Protein AF-A0A4U0RW15-F1 (afdb_monomer_lite)

Organism: NCBI:txid2571141

Radius of gyration: 14.77 Å; chains: 1; bounding box: 28×40×35 Å

Structure (mmCIF, N/CA/C/O backbone):
data_AF-A0A4U0RW15-F1
#
_entry.id   AF-A0A4U0RW15-F1
#
loop_
_atom_site.group_PDB
_atom_site.id
_atom_site.type_symbol
_atom_site.label_atom_id
_atom_site.label_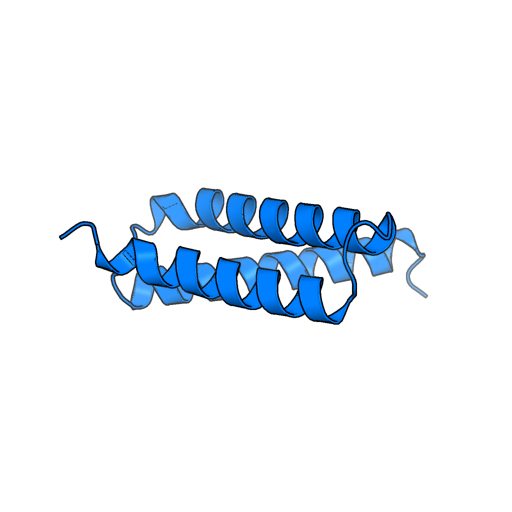alt_id
_atom_site.label_comp_id
_atom_site.label_asym_id
_atom_site.label_entity_id
_atom_site.label_seq_id
_atom_site.pdbx_PDB_ins_code
_atom_site.Cartn_x
_atom_site.Cartn_y
_atom_site.Cartn_z
_atom_site.occupancy
_atom_site.B_iso_or_equiv
_atom_site.auth_seq_id
_atom_site.auth_comp_id
_atom_site.auth_asym_id
_atom_site.auth_atom_id
_atom_site.pdbx_PDB_model_num
ATOM 1 N N . MET A 1 1 ? 10.543 -28.567 -6.531 1.00 51.44 1 MET A N 1
ATOM 2 C CA . MET A 1 1 ? 10.890 -27.549 -7.543 1.00 51.44 1 MET A CA 1
ATOM 3 C C . MET A 1 1 ? 9.563 -27.005 -7.998 1.00 51.44 1 MET A C 1
ATOM 5 O O . MET A 1 1 ? 8.945 -27.584 -8.883 1.00 51.44 1 MET A O 1
ATOM 9 N N . ASP A 1 2 ? 9.085 -25.995 -7.290 1.00 57.41 2 ASP A N 1
ATOM 10 C CA . ASP A 1 2 ? 7.785 -25.397 -7.562 1.00 57.41 2 ASP A CA 1
ATOM 11 C C . ASP A 1 2 ? 7.859 -24.749 -8.942 1.00 57.41 2 ASP A C 1
ATOM 13 O O . ASP A 1 2 ? 8.809 -24.022 -9.254 1.00 57.41 2 ASP A O 1
ATOM 17 N N . GLY A 1 3 ? 6.91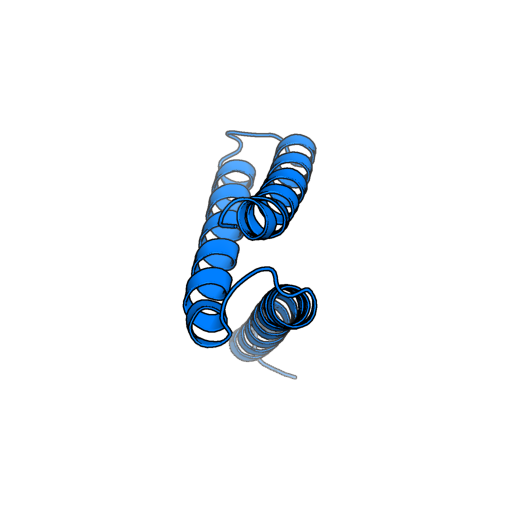2 -25.083 -9.818 1.00 69.38 3 GLY A N 1
ATOM 18 C CA . GLY A 1 3 ? 6.880 -24.508 -11.158 1.00 69.38 3 GLY A CA 1
ATOM 19 C C . GLY A 1 3 ? 6.736 -22.980 -11.083 1.00 69.38 3 GLY A C 1
ATOM 20 O O . GLY A 1 3 ? 6.239 -22.465 -10.078 1.00 69.38 3 GLY A O 1
ATOM 21 N N . PRO A 1 4 ? 7.084 -22.230 -12.146 1.00 69.25 4 PRO A N 1
ATOM 22 C CA . PRO A 1 4 ? 6.945 -20.770 -12.172 1.00 69.25 4 PRO A CA 1
ATOM 23 C C . PRO A 1 4 ? 5.567 -20.273 -11.699 1.00 69.25 4 PRO A C 1
ATOM 25 O O . PRO A 1 4 ? 5.471 -19.238 -11.052 1.00 69.25 4 PRO A O 1
ATOM 28 N N . SER A 1 5 ? 4.504 -21.045 -11.950 1.00 82.88 5 SER A N 1
ATOM 29 C CA . SER A 1 5 ? 3.141 -20.737 -11.503 1.00 82.88 5 SER A CA 1
ATOM 30 C C . SER A 1 5 ? 2.921 -20.879 -9.992 1.00 82.88 5 SER A C 1
ATOM 32 O O . SER A 1 5 ? 2.130 -20.134 -9.422 1.00 82.88 5 SER A O 1
ATOM 34 N N . GLU A 1 6 ? 3.579 -21.832 -9.336 1.00 86.31 6 GLU A N 1
ATOM 35 C CA . GLU A 1 6 ? 3.427 -22.072 -7.899 1.00 86.31 6 GLU A CA 1
ATOM 36 C C . GLU A 1 6 ? 4.268 -21.091 -7.082 1.00 86.31 6 GLU A C 1
ATOM 38 O O . GLU A 1 6 ? 3.778 -20.533 -6.102 1.00 86.31 6 GLU A O 1
ATOM 43 N N . ALA A 1 7 ? 5.475 -20.775 -7.559 1.00 83.50 7 ALA A N 1
ATOM 44 C CA . ALA A 1 7 ? 6.297 -19.713 -6.988 1.00 83.50 7 ALA A CA 1
ATOM 45 C C . ALA A 1 7 ? 5.596 -18.342 -7.062 1.00 83.50 7 ALA A C 1
ATOM 47 O O . ALA A 1 7 ? 5.588 -17.599 -6.080 1.00 83.50 7 ALA A O 1
ATOM 48 N N . VAL A 1 8 ? 4.960 -18.021 -8.199 1.00 84.25 8 VAL A N 1
ATOM 49 C CA . VAL A 1 8 ? 4.173 -16.785 -8.361 1.00 84.25 8 VAL A CA 1
ATOM 50 C C . VAL A 1 8 ? 2.947 -16.779 -7.449 1.00 84.25 8 VAL A C 1
ATOM 52 O O . VAL A 1 8 ? 2.692 -15.766 -6.803 1.00 84.25 8 VAL A O 1
ATOM 55 N N . ARG A 1 9 ? 2.220 -17.899 -7.337 1.00 80.81 9 ARG A N 1
ATOM 56 C CA . ARG A 1 9 ? 1.084 -18.026 -6.410 1.00 80.81 9 ARG A CA 1
ATOM 57 C C . ARG A 1 9 ? 1.508 -17.787 -4.960 1.00 80.81 9 ARG A C 1
ATOM 59 O O . ARG A 1 9 ? 0.922 -16.940 -4.303 1.00 80.81 9 ARG A O 1
ATOM 66 N N . SER A 1 10 ? 2.565 -18.453 -4.497 1.00 84.62 10 SER A N 1
ATOM 67 C CA . SER A 1 10 ? 3.089 -18.275 -3.136 1.00 84.62 10 SER A CA 1
ATOM 68 C C . SER A 1 10 ? 3.578 -16.845 -2.875 1.00 84.62 10 SER A C 1
ATOM 70 O O . SER A 1 10 ? 3.445 -16.322 -1.769 1.00 84.62 10 SER A O 1
ATOM 72 N N . ALA A 1 11 ? 4.173 -16.187 -3.874 1.00 84.19 11 ALA A N 1
ATOM 73 C CA . ALA A 1 11 ? 4.558 -14.783 -3.756 1.00 84.19 11 ALA A CA 1
ATOM 74 C C . ALA A 1 11 ? 3.332 -13.861 -3.660 1.00 84.19 11 ALA A C 1
ATOM 76 O O . ALA A 1 11 ? 3.336 -12.928 -2.860 1.00 84.19 11 ALA A O 1
ATOM 77 N N . ALA A 1 12 ? 2.284 -14.136 -4.440 1.00 83.00 12 ALA A N 1
ATOM 78 C CA . ALA A 1 12 ? 1.035 -13.388 -4.386 1.00 83.00 12 ALA A CA 1
ATOM 79 C C . ALA A 1 12 ? 0.319 -13.569 -3.039 1.00 83.00 12 ALA A C 1
ATOM 81 O O . ALA A 1 12 ? -0.094 -12.576 -2.453 1.00 83.00 12 ALA A O 1
ATOM 82 N N . GLU A 1 13 ? 0.226 -14.796 -2.519 1.00 87.44 13 GLU A N 1
ATOM 83 C CA . GLU A 1 13 ? -0.349 -15.084 -1.195 1.00 87.44 13 GLU A CA 1
ATOM 84 C C . GLU A 1 13 ? 0.364 -14.279 -0.103 1.00 87.44 13 GLU A C 1
ATOM 86 O O . GLU A 1 13 ? -0.272 -13.486 0.584 1.00 87.44 13 GLU A O 1
ATOM 91 N N . ARG A 1 14 ? 1.701 -14.345 -0.045 1.00 87.62 14 ARG A N 1
ATOM 92 C CA . ARG A 1 14 ? 2.494 -13.564 0.921 1.00 87.62 14 ARG A CA 1
ATOM 93 C C . ARG A 1 14 ? 2.288 -12.053 0.800 1.00 87.62 14 ARG A C 1
ATOM 95 O O . ARG A 1 14 ? 2.302 -11.349 1.808 1.00 87.62 14 ARG A O 1
ATOM 102 N N . LEU A 1 15 ? 2.123 -11.542 -0.422 1.00 84.31 15 LEU A N 1
ATOM 103 C CA . LEU A 1 15 ? 1.841 -10.125 -0.654 1.00 84.31 15 LEU A CA 1
ATOM 104 C C . LEU A 1 15 ? 0.471 -9.733 -0.088 1.00 84.31 15 LEU A C 1
ATOM 106 O O . LEU A 1 15 ? 0.363 -8.716 0.594 1.00 84.31 15 LEU A O 1
ATOM 110 N N . PHE A 1 16 ? -0.563 -10.529 -0.365 1.00 84.31 16 PHE A N 1
ATOM 111 C CA . PHE A 1 16 ? -1.915 -10.271 0.127 1.00 84.31 16 PHE A CA 1
ATOM 112 C C . PHE A 1 16 ? -2.024 -10.429 1.645 1.00 84.31 16 PHE A C 1
ATOM 114 O O . PHE A 1 16 ? -2.699 -9.613 2.273 1.00 84.31 16 PHE A O 1
ATOM 121 N N . ASP A 1 17 ? -1.317 -11.390 2.238 1.00 89.56 17 ASP A N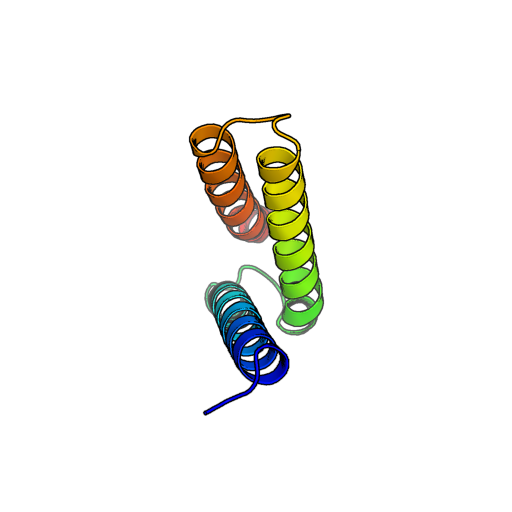 1
ATOM 122 C CA . ASP A 1 17 ? -1.214 -11.533 3.693 1.00 89.56 17 ASP A CA 1
ATOM 123 C C . ASP A 1 17 ? -0.584 -10.277 4.305 1.00 89.56 17 ASP A C 1
ATOM 125 O O . ASP A 1 17 ? -1.177 -9.649 5.176 1.00 89.56 17 ASP A O 1
ATOM 129 N N . THR A 1 18 ? 0.539 -9.808 3.747 1.00 89.19 18 THR A N 1
ATOM 130 C CA . THR A 1 18 ? 1.204 -8.574 4.208 1.00 89.19 18 THR A CA 1
ATOM 131 C C . THR A 1 18 ? 0.273 -7.358 4.126 1.00 89.19 18 THR A C 1
ATOM 133 O O . THR A 1 18 ? 0.219 -6.541 5.043 1.00 89.19 18 THR A O 1
ATOM 136 N N . MET A 1 19 ? -0.481 -7.213 3.032 1.00 86.50 19 MET A N 1
ATOM 137 C CA . MET A 1 19 ? -1.448 -6.119 2.889 1.00 86.50 19 MET A CA 1
ATOM 138 C C . MET A 1 19 ? -2.604 -6.240 3.889 1.00 86.50 19 MET A C 1
ATOM 140 O O . MET A 1 19 ? -3.058 -5.225 4.414 1.00 86.50 19 MET A O 1
ATOM 144 N N . THR A 1 20 ? -3.057 -7.461 4.172 1.00 86.06 20 THR A N 1
ATOM 145 C CA . THR A 1 20 ? -4.111 -7.730 5.158 1.00 86.06 20 THR A CA 1
ATOM 146 C C . THR A 1 20 ? -3.633 -7.423 6.574 1.00 86.06 20 THR A C 1
ATOM 148 O O . THR A 1 20 ? -4.395 -6.847 7.349 1.00 86.06 20 THR A O 1
ATOM 151 N N . ASP A 1 21 ? -2.377 -7.722 6.903 1.00 87.88 21 ASP A N 1
ATOM 152 C CA . ASP A 1 21 ? -1.769 -7.402 8.198 1.00 87.88 21 ASP A CA 1
ATOM 153 C C . ASP A 1 21 ? -1.678 -5.888 8.412 1.00 87.88 21 ASP A C 1
ATOM 155 O O . ASP A 1 21 ? -2.086 -5.383 9.460 1.00 87.88 21 ASP A O 1
ATOM 159 N N . ILE A 1 22 ? -1.231 -5.142 7.391 1.00 83.56 22 ILE A N 1
ATOM 160 C CA . ILE A 1 22 ? -1.227 -3.669 7.416 1.00 83.56 22 ILE A CA 1
ATOM 161 C C . ILE A 1 22 ? -2.640 -3.144 7.683 1.00 83.56 22 ILE A C 1
ATOM 163 O O . ILE A 1 22 ? -2.818 -2.219 8.479 1.00 83.56 22 ILE A O 1
ATOM 167 N N . MET A 1 23 ? -3.649 -3.735 7.035 1.00 85.38 23 MET A N 1
ATOM 168 C CA . MET A 1 23 ? -5.025 -3.290 7.217 1.00 85.38 23 MET A CA 1
ATOM 169 C C . MET A 1 23 ? -5.597 -3.683 8.588 1.00 85.38 23 MET A C 1
ATOM 171 O O . MET A 1 23 ? -6.307 -2.919 9.235 1.00 85.38 23 MET A O 1
ATOM 175 N N . SER A 1 24 ? -5.245 -4.858 9.092 1.00 84.81 24 SER A N 1
ATOM 176 C CA . SER A 1 24 ? -5.682 -5.321 10.411 1.00 84.81 24 SER A CA 1
ATOM 177 C C . SER A 1 24 ? -5.100 -4.451 11.529 1.00 84.81 24 SER A C 1
ATOM 179 O O . SER A 1 24 ? -5.823 -4.081 12.453 1.00 84.81 24 SER A O 1
ATOM 181 N N . ALA A 1 25 ? -3.847 -4.005 11.394 1.00 84.06 25 ALA A N 1
ATOM 182 C CA . ALA A 1 25 ? -3.237 -3.049 12.318 1.00 84.06 25 ALA A CA 1
ATOM 183 C C . ALA A 1 25 ? -3.989 -1.703 12.363 1.00 84.06 25 ALA A C 1
ATOM 185 O O . ALA A 1 25 ? -4.088 -1.075 13.417 1.00 84.06 25 ALA A O 1
ATOM 186 N N . GLY A 1 26 ? -4.572 -1.264 11.241 1.00 79.94 26 GLY A N 1
ATOM 187 C CA . GLY A 1 26 ? -5.425 -0.074 11.209 1.00 79.94 26 GLY A CA 1
ATOM 188 C C . GLY A 1 26 ? -6.752 -0.258 11.952 1.00 79.94 26 GLY A C 1
ATOM 189 O O . GLY A 1 26 ? -7.233 0.689 12.571 1.00 79.94 26 GLY A O 1
ATOM 190 N N . VAL A 1 27 ? -7.315 -1.469 11.977 1.00 84.06 27 VAL A N 1
ATOM 191 C CA . VAL A 1 27 ? -8.492 -1.779 12.811 1.00 84.06 27 VAL A CA 1
ATOM 192 C C . VAL A 1 27 ? -8.135 -1.722 14.292 1.00 84.06 27 VAL A C 1
ATOM 194 O O . VAL A 1 27 ? -8.847 -1.087 15.068 1.00 84.06 27 VAL A O 1
ATOM 197 N N . GLU A 1 28 ? -7.019 -2.339 14.689 1.00 83.00 28 GLU A N 1
ATOM 198 C CA . GLU A 1 28 ? -6.540 -2.310 16.079 1.00 83.00 28 GLU A CA 1
ATOM 199 C C . GLU A 1 28 ? -6.254 -0.880 16.558 1.00 83.00 28 GLU A C 1
ATOM 201 O O . GLU A 1 28 ? -6.543 -0.532 17.703 1.00 83.00 28 GLU A O 1
ATOM 206 N N . ALA A 1 29 ? -5.759 -0.024 15.661 1.00 81.94 29 ALA A N 1
ATOM 207 C CA . ALA A 1 29 ? -5.543 1.397 15.913 1.00 81.94 29 ALA A CA 1
ATOM 208 C C . ALA A 1 29 ? -6.841 2.237 15.943 1.00 81.94 29 ALA A C 1
ATOM 210 O O . ALA A 1 29 ? -6.775 3.449 16.155 1.00 81.94 29 ALA A O 1
ATOM 211 N N . GLY A 1 30 ? -8.016 1.625 15.744 1.00 80.12 30 GLY A N 1
ATOM 212 C CA . GLY A 1 30 ? -9.318 2.302 15.750 1.00 80.12 30 GLY A CA 1
ATOM 213 C C . GLY A 1 30 ? -9.555 3.183 14.525 1.00 80.12 30 GLY A C 1
ATOM 214 O O . GLY A 1 30 ? -10.317 4.144 14.589 1.00 80.12 30 GLY A O 1
ATOM 215 N N . ALA A 1 31 ? -8.862 2.880 13.434 1.00 79.56 31 ALA A N 1
ATOM 216 C CA . ALA A 1 31 ? -8.742 3.749 12.284 1.00 79.56 31 ALA A CA 1
ATOM 217 C C . ALA A 1 31 ? -9.838 3.454 11.223 1.00 79.56 31 ALA A C 1
ATOM 219 O O . ALA A 1 31 ? -10.276 4.329 10.481 1.00 79.56 31 ALA A O 1
ATOM 220 N N . TYR A 1 32 ? -10.341 2.224 11.156 1.00 80.44 32 TYR A N 1
ATOM 221 C CA . TYR A 1 32 ? -11.544 1.871 10.389 1.00 80.44 32 TYR A CA 1
ATOM 222 C C . TYR A 1 32 ? -12.178 0.592 10.938 1.00 80.44 32 TYR A C 1
ATOM 224 O O . TYR A 1 32 ? -11.595 -0.104 11.770 1.00 80.44 32 TYR A O 1
ATOM 232 N N . ASP A 1 33 ? -13.393 0.290 10.478 1.00 86.12 33 ASP A N 1
ATOM 233 C CA . ASP A 1 33 ? -14.146 -0.895 10.886 1.00 86.12 33 ASP A CA 1
ATOM 234 C C . ASP A 1 33 ? -13.543 -2.176 10.279 1.00 86.12 33 ASP A C 1
ATOM 236 O O . ASP A 1 33 ? -13.099 -2.203 9.127 1.00 86.12 33 ASP A O 1
ATOM 240 N N . ALA A 1 34 ? -13.568 -3.271 11.042 1.00 87.00 34 ALA A N 1
ATOM 241 C CA . ALA A 1 34 ? -13.108 -4.586 10.598 1.00 87.00 34 ALA A CA 1
ATOM 242 C C . ALA A 1 34 ? -13.797 -5.061 9.305 1.00 87.00 34 ALA A C 1
ATOM 244 O O . ALA A 1 34 ? -13.187 -5.759 8.493 1.00 87.00 34 ALA A O 1
ATOM 245 N N . ARG A 1 35 ? -15.051 -4.651 9.071 1.00 88.81 35 ARG A N 1
ATOM 246 C CA . ARG A 1 35 ? -15.801 -4.964 7.844 1.00 88.81 35 ARG A CA 1
ATOM 247 C C . ARG A 1 35 ? -15.162 -4.377 6.582 1.00 88.81 35 ARG A C 1
ATOM 249 O O . ARG A 1 35 ? -15.412 -4.881 5.488 1.00 88.81 35 ARG A O 1
ATOM 256 N N . ASP A 1 36 ? -14.355 -3.325 6.723 1.00 86.19 36 ASP A N 1
ATOM 257 C CA . ASP A 1 36 ? -13.750 -2.602 5.607 1.00 86.19 36 ASP A CA 1
ATOM 258 C C . ASP A 1 36 ? -12.360 -3.146 5.230 1.00 86.19 36 ASP A C 1
ATOM 260 O O . ASP A 1 36 ? -11.880 -2.864 4.130 1.00 86.19 36 ASP A O 1
ATOM 264 N N . VAL A 1 37 ? -11.751 -4.006 6.062 1.00 85.88 37 VAL A N 1
ATOM 265 C CA . VAL A 1 37 ? -10.403 -4.581 5.854 1.00 85.88 37 VAL A CA 1
ATOM 266 C C . VAL A 1 37 ? -10.246 -5.200 4.470 1.00 85.88 37 VAL A C 1
ATOM 268 O O . VAL A 1 37 ? -9.296 -4.881 3.757 1.00 85.88 37 VAL A O 1
ATOM 271 N N . GLY A 1 38 ? -11.187 -6.046 4.042 1.00 86.19 38 GLY A N 1
ATOM 272 C CA . GLY A 1 38 ? -11.104 -6.700 2.733 1.00 86.19 38 GLY A CA 1
ATOM 273 C C . GLY A 1 38 ? -11.142 -5.700 1.572 1.00 86.19 38 GLY A C 1
ATOM 274 O O . GLY A 1 38 ? -10.365 -5.803 0.622 1.00 86.19 38 GLY A O 1
ATOM 275 N N . ARG A 1 39 ? -12.002 -4.678 1.662 1.00 88.31 39 ARG A N 1
ATOM 276 C CA . ARG A 1 39 ? -12.124 -3.637 0.631 1.00 88.31 39 ARG A CA 1
ATOM 277 C C . ARG A 1 39 ? -10.888 -2.738 0.589 1.00 88.31 39 ARG A C 1
ATOM 279 O O . ARG A 1 39 ? -10.431 -2.393 -0.500 1.00 88.31 39 ARG A O 1
ATOM 286 N N . LEU A 1 40 ? -10.344 -2.378 1.749 1.00 86.75 40 LEU A N 1
ATOM 287 C CA . LEU A 1 40 ? -9.136 -1.563 1.869 1.00 86.75 40 LEU A CA 1
ATOM 288 C C . LEU A 1 40 ? -7.888 -2.322 1.404 1.00 86.75 40 LEU A C 1
ATOM 290 O O . LEU A 1 40 ? -7.072 -1.756 0.681 1.00 86.75 40 LEU A O 1
ATOM 294 N N . THR A 1 41 ? -7.796 -3.620 1.702 1.00 88.25 41 THR A N 1
ATOM 295 C CA . THR A 1 41 ? -6.731 -4.508 1.204 1.00 88.25 41 THR A CA 1
ATOM 296 C C . THR A 1 41 ? -6.727 -4.546 -0.324 1.00 88.25 41 THR A C 1
ATOM 298 O O . THR A 1 41 ? -5.690 -4.341 -0.954 1.00 88.25 41 THR A O 1
ATOM 301 N N . LEU A 1 42 ? -7.898 -4.724 -0.949 1.00 89.75 42 LEU A N 1
ATOM 302 C CA . LEU A 1 42 ? -8.028 -4.694 -2.410 1.00 89.75 42 LEU A CA 1
ATOM 303 C C . LEU A 1 42 ? -7.688 -3.318 -3.003 1.00 89.75 42 LEU A C 1
ATOM 305 O O . LEU A 1 42 ? -7.055 -3.244 -4.057 1.00 89.75 42 LEU A O 1
ATOM 309 N N . ALA A 1 43 ? -8.079 -2.228 -2.338 1.00 89.88 43 ALA A N 1
ATOM 310 C CA . ALA A 1 43 ? -7.760 -0.871 -2.779 1.00 89.88 43 ALA A CA 1
ATOM 311 C C . ALA A 1 43 ? -6.249 -0.577 -2.709 1.00 89.88 43 ALA A C 1
ATOM 313 O O . ALA A 1 43 ? -5.694 0.009 -3.645 1.00 89.88 43 ALA A O 1
ATOM 314 N N . LEU A 1 44 ? -5.571 -1.030 -1.650 1.00 87.56 44 LEU A N 1
ATOM 315 C CA . LEU A 1 44 ? -4.116 -0.940 -1.527 1.00 87.56 44 LEU A CA 1
ATOM 316 C C . LEU A 1 44 ? -3.426 -1.775 -2.612 1.00 87.56 44 LEU A C 1
ATOM 318 O O . LEU A 1 44 ? -2.548 -1.264 -3.309 1.00 87.56 44 LEU A O 1
ATOM 322 N N . ALA A 1 45 ? -3.873 -3.016 -2.826 1.00 88.88 45 ALA A N 1
ATOM 323 C CA . ALA A 1 45 ? -3.339 -3.887 -3.869 1.00 88.88 45 ALA A CA 1
ATOM 324 C C . ALA A 1 45 ? -3.451 -3.250 -5.263 1.00 88.88 45 ALA A C 1
ATOM 326 O O . ALA A 1 45 ? -2.469 -3.205 -6.006 1.00 88.88 45 ALA A O 1
ATOM 327 N N . ALA A 1 46 ? -4.621 -2.701 -5.603 1.00 92.12 46 ALA A N 1
ATOM 328 C CA . ALA A 1 46 ? -4.843 -2.015 -6.874 1.00 92.12 46 ALA A CA 1
ATOM 329 C C . ALA A 1 46 ? -3.937 -0.781 -7.033 1.00 92.12 46 ALA A C 1
ATOM 331 O O . ALA A 1 46 ? -3.401 -0.542 -8.116 1.00 92.12 46 ALA A O 1
ATOM 332 N N . THR A 1 47 ? -3.719 -0.029 -5.951 1.00 92.94 47 THR A N 1
ATOM 333 C CA . THR A 1 47 ? -2.822 1.136 -5.940 1.00 92.94 47 THR A CA 1
ATOM 334 C C . THR A 1 47 ? -1.375 0.733 -6.233 1.00 92.94 47 THR A C 1
ATOM 336 O O . THR A 1 47 ? -0.762 1.270 -7.156 1.00 92.94 47 THR A O 1
ATOM 339 N N . VAL A 1 48 ? -0.849 -0.271 -5.523 1.00 90.81 48 VAL A N 1
ATOM 340 C CA . VAL A 1 48 ? 0.522 -0.779 -5.722 1.00 90.81 48 VAL A CA 1
ATOM 341 C C . VAL A 1 48 ? 0.711 -1.346 -7.133 1.00 90.81 48 VAL A C 1
ATOM 343 O O . VAL A 1 48 ? 1.730 -1.090 -7.782 1.00 90.81 48 VAL A O 1
ATOM 346 N N . GLN A 1 49 ? -0.284 -2.073 -7.651 1.00 91.50 49 GLN A N 1
ATOM 347 C CA . GLN A 1 49 ? -0.268 -2.590 -9.023 1.00 91.50 49 GLN A CA 1
ATOM 348 C C . GLN A 1 49 ? -0.257 -1.458 -10.059 1.00 91.50 49 GLN A C 1
ATOM 350 O O . GLN A 1 49 ? 0.521 -1.506 -11.013 1.00 91.50 49 GLN A O 1
ATOM 355 N N . GLY A 1 50 ? -1.070 -0.417 -9.857 1.00 94.62 50 GLY A N 1
ATOM 356 C CA . GLY A 1 50 ? -1.094 0.768 -10.712 1.00 94.62 50 GLY A CA 1
ATOM 357 C C . GLY A 1 50 ? 0.261 1.477 -10.761 1.00 94.62 50 GLY A C 1
ATOM 358 O O . GLY A 1 50 ? 0.763 1.765 -11.847 1.00 94.62 50 GLY A O 1
ATOM 359 N N . ILE A 1 51 ? 0.897 1.685 -9.605 1.00 94.50 51 ILE A N 1
ATOM 360 C CA . ILE A 1 51 ? 2.235 2.291 -9.512 1.00 94.50 51 ILE A CA 1
ATOM 361 C C . ILE A 1 51 ? 3.273 1.425 -10.236 1.00 94.50 51 ILE A C 1
ATOM 363 O O . ILE A 1 51 ? 4.039 1.926 -11.061 1.00 94.50 51 ILE A O 1
ATOM 367 N N . SER A 1 52 ? 3.244 0.111 -10.009 1.00 92.69 52 SER A N 1
ATOM 368 C CA . SER A 1 52 ? 4.143 -0.839 -10.675 1.00 92.69 52 SER A CA 1
ATOM 369 C C . SER A 1 52 ? 3.995 -0.795 -12.199 1.00 92.69 52 SER A C 1
ATOM 371 O O . SER A 1 52 ? 4.992 -0.815 -12.922 1.00 92.69 52 SER A O 1
ATOM 373 N N . ALA A 1 53 ? 2.767 -0.663 -12.709 1.00 96.19 53 ALA A N 1
ATOM 374 C CA . ALA A 1 53 ? 2.510 -0.512 -14.139 1.00 96.19 53 ALA A CA 1
ATOM 375 C C . ALA A 1 53 ? 3.071 0.807 -14.705 1.00 96.19 53 ALA A C 1
ATOM 377 O O . ALA A 1 53 ? 3.587 0.833 -15.827 1.00 96.19 53 ALA A O 1
ATOM 378 N N . LEU A 1 54 ? 3.023 1.905 -13.942 1.00 96.25 54 LEU A N 1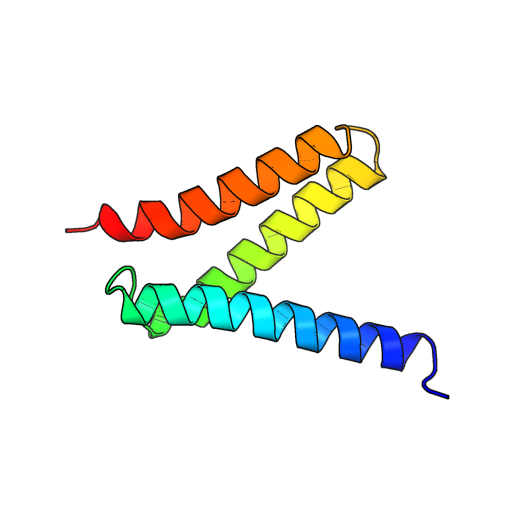
ATOM 379 C CA . LEU A 1 54 ? 3.631 3.182 -14.338 1.00 96.25 54 LEU A CA 1
ATOM 380 C C . LEU A 1 54 ? 5.162 3.086 -14.418 1.00 96.25 54 LEU A C 1
ATOM 382 O O . LEU A 1 54 ? 5.748 3.588 -15.381 1.00 96.25 54 LEU A O 1
ATOM 386 N N . VAL A 1 55 ? 5.800 2.399 -13.465 1.00 95.31 55 VAL A N 1
ATOM 387 C CA . VAL A 1 55 ? 7.252 2.141 -13.480 1.00 95.31 55 VAL A CA 1
ATOM 388 C C . VAL A 1 55 ? 7.627 1.245 -14.664 1.00 95.31 55 VAL A C 1
ATOM 390 O O . VAL A 1 55 ? 8.504 1.591 -15.456 1.00 95.31 55 VAL A O 1
ATOM 393 N N . ALA A 1 56 ? 6.924 0.122 -14.848 1.00 94.88 56 ALA A N 1
ATOM 394 C CA . ALA A 1 56 ? 7.193 -0.832 -15.927 1.00 94.88 56 ALA A CA 1
ATOM 395 C C . ALA A 1 56 ? 7.022 -0.209 -17.324 1.00 94.88 56 ALA A C 1
ATOM 397 O O . ALA A 1 56 ? 7.781 -0.513 -18.245 1.00 94.88 56 ALA A O 1
ATOM 398 N N . SER A 1 57 ? 6.064 0.711 -17.475 1.00 97.06 57 SER A N 1
ATOM 399 C CA . SER A 1 57 ? 5.850 1.477 -18.710 1.00 97.06 57 SER A CA 1
ATOM 400 C C . SER A 1 57 ? 6.775 2.692 -18.865 1.00 97.06 57 SER A C 1
ATOM 402 O O . SER A 1 57 ? 6.637 3.432 -19.840 1.00 97.06 57 SER A O 1
ATOM 404 N N . ARG A 1 58 ? 7.730 2.897 -17.942 1.00 96.62 58 ARG A N 1
ATOM 405 C CA . ARG A 1 58 ? 8.691 4.018 -17.912 1.00 96.62 58 ARG A CA 1
ATOM 406 C C . ARG A 1 58 ? 8.035 5.402 -17.896 1.00 96.62 58 ARG A C 1
ATOM 408 O O . ARG A 1 58 ? 8.636 6.377 -18.340 1.00 96.62 58 ARG A O 1
ATOM 415 N N . ARG A 1 59 ? 6.798 5.496 -17.399 1.00 97.62 59 ARG A N 1
ATOM 416 C CA . ARG A 1 59 ? 6.089 6.774 -17.219 1.00 97.62 59 ARG A CA 1
ATOM 417 C C . ARG A 1 59 ? 6.556 7.519 -15.973 1.00 97.62 59 ARG A C 1
ATOM 419 O O . ARG A 1 59 ? 6.458 8.739 -15.935 1.00 97.62 59 ARG A O 1
ATOM 426 N N . ILE A 1 60 ? 7.063 6.781 -14.989 1.00 97.75 60 ILE A N 1
ATOM 427 C CA . ILE A 1 60 ? 7.728 7.299 -13.791 1.00 97.75 60 ILE A CA 1
ATOM 428 C C . ILE A 1 60 ? 9.008 6.499 -13.536 1.00 97.75 60 ILE A C 1
ATOM 430 O O . ILE A 1 60 ? 9.164 5.380 -14.035 1.00 97.75 60 ILE A O 1
ATOM 434 N N . THR A 1 61 ? 9.929 7.069 -12.766 1.00 96.81 61 THR A N 1
ATOM 435 C CA . THR A 1 61 ? 11.145 6.380 -12.320 1.00 96.81 61 THR A CA 1
ATOM 436 C C . THR A 1 61 ? 10.859 5.463 -11.126 1.00 96.81 61 THR A C 1
ATOM 438 O O . THR A 1 61 ? 9.861 5.636 -10.429 1.00 96.81 61 THR A O 1
ATOM 441 N N . THR A 1 62 ? 11.748 4.501 -10.852 1.00 93.75 62 THR A N 1
ATOM 442 C CA . THR A 1 62 ? 11.634 3.641 -9.659 1.00 93.75 62 THR A CA 1
ATOM 443 C C . THR A 1 62 ? 11.555 4.449 -8.356 1.00 93.75 62 THR A C 1
ATOM 445 O O . THR A 1 62 ? 10.614 4.206 -7.608 1.00 93.75 62 THR A O 1
ATOM 448 N N . PRO A 1 63 ? 12.408 5.471 -8.113 1.00 97.06 63 PRO A N 1
ATOM 449 C CA . PRO A 1 63 ? 12.290 6.291 -6.902 1.00 97.06 63 PRO A CA 1
ATOM 450 C C . PRO A 1 63 ? 10.963 7.056 -6.796 1.00 97.06 63 PRO A C 1
ATOM 452 O O . PRO A 1 63 ? 10.433 7.236 -5.706 1.00 97.06 63 PRO A O 1
ATOM 455 N N . GLN A 1 64 ? 10.391 7.496 -7.925 1.00 96.44 64 GLN A N 1
ATOM 456 C CA . GLN A 1 64 ? 9.053 8.101 -7.932 1.00 96.44 64 GLN A CA 1
ATOM 457 C C . GLN A 1 64 ? 7.967 7.075 -7.586 1.00 96.44 64 GLN A C 1
ATOM 459 O O . GLN A 1 64 ? 6.998 7.416 -6.918 1.00 96.44 64 GLN A O 1
ATOM 464 N N . GLY A 1 65 ? 8.121 5.826 -8.034 1.00 95.06 65 GLY A N 1
ATOM 465 C CA . GLY A 1 65 ? 7.225 4.732 -7.668 1.00 95.06 65 GLY A CA 1
ATOM 466 C C . GLY A 1 65 ? 7.277 4.404 -6.176 1.00 95.06 65 GLY A C 1
ATOM 467 O O . GLY A 1 65 ? 6.227 4.276 -5.558 1.00 95.06 65 GLY A O 1
ATOM 468 N N . GLU A 1 66 ? 8.474 4.325 -5.593 1.00 93.00 66 GLU A N 1
ATOM 469 C CA . GLU A 1 66 ? 8.669 4.097 -4.152 1.00 93.00 66 GLU A CA 1
ATOM 470 C C . GLU A 1 66 ? 7.988 5.192 -3.318 1.00 93.00 66 GLU A C 1
ATOM 472 O O . GLU A 1 66 ? 7.170 4.878 -2.457 1.00 93.00 66 GLU A O 1
ATOM 477 N N . ALA A 1 67 ? 8.209 6.466 -3.661 1.00 95.56 67 ALA A N 1
ATOM 478 C CA . ALA A 1 67 ? 7.558 7.587 -2.981 1.00 95.56 67 ALA A CA 1
ATOM 479 C C . ALA A 1 67 ? 6.019 7.520 -3.053 1.00 95.56 67 ALA A C 1
ATOM 481 O O . ALA A 1 67 ? 5.340 7.760 -2.060 1.00 95.56 67 ALA A O 1
ATOM 482 N N . LEU A 1 68 ? 5.452 7.137 -4.204 1.00 94.62 68 LEU A N 1
ATOM 483 C CA . LEU A 1 68 ? 3.998 6.986 -4.350 1.00 94.62 68 LEU A CA 1
ATOM 484 C C . LEU A 1 68 ? 3.426 5.830 -3.517 1.00 94.62 68 LEU A C 1
ATOM 486 O O . LEU A 1 68 ? 2.266 5.898 -3.108 1.00 94.62 68 LEU A O 1
ATOM 490 N N . ILE A 1 69 ? 4.197 4.763 -3.293 1.00 90.81 69 ILE A N 1
ATOM 491 C CA . ILE A 1 69 ? 3.779 3.651 -2.428 1.00 90.81 69 ILE A CA 1
ATOM 492 C C . ILE A 1 69 ? 3.740 4.123 -0.971 1.00 90.81 69 ILE A C 1
ATOM 494 O O . ILE A 1 69 ? 2.738 3.886 -0.294 1.00 90.81 69 ILE A O 1
ATOM 498 N N . ASP A 1 70 ? 4.773 4.834 -0.518 1.00 90.06 70 ASP A N 1
ATOM 499 C CA . ASP A 1 70 ? 4.834 5.397 0.836 1.00 90.06 70 ASP A CA 1
ATOM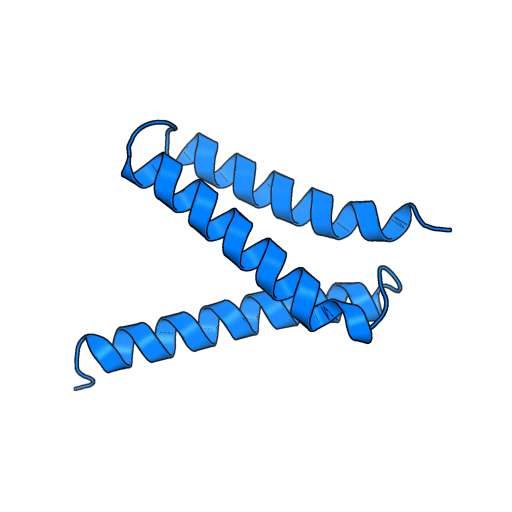 500 C C . ASP A 1 70 ? 3.697 6.402 1.085 1.00 90.06 70 ASP A C 1
ATOM 502 O O . ASP A 1 70 ? 3.011 6.340 2.114 1.00 90.06 70 ASP A O 1
ATOM 506 N N . ASP A 1 71 ? 3.430 7.279 0.111 1.00 90.56 71 ASP A N 1
ATOM 507 C CA . ASP A 1 71 ? 2.310 8.222 0.150 1.00 90.56 71 ASP A CA 1
ATOM 508 C C . ASP A 1 71 ? 0.967 7.488 0.215 1.00 90.56 71 ASP A C 1
ATOM 510 O O . ASP A 1 71 ? 0.097 7.845 1.012 1.00 90.56 71 ASP A O 1
ATOM 514 N N . ALA A 1 72 ? 0.781 6.438 -0.592 1.00 87.62 72 ALA A N 1
ATOM 515 C CA . ALA A 1 72 ? -0.444 5.649 -0.583 1.00 87.62 72 ALA A CA 1
ATOM 516 C C . ALA A 1 72 ? -0.679 5.004 0.789 1.00 87.62 72 ALA A C 1
ATOM 518 O O . ALA A 1 72 ? -1.761 5.172 1.353 1.00 87.62 72 ALA A O 1
ATOM 519 N N . ILE A 1 73 ? 0.324 4.321 1.351 1.00 83.12 73 ILE A N 1
ATOM 520 C CA . ILE A 1 73 ? 0.239 3.711 2.687 1.00 83.12 73 ILE A CA 1
ATOM 521 C C . ILE A 1 73 ? -0.117 4.777 3.725 1.00 83.12 73 ILE A C 1
ATOM 523 O O . ILE A 1 73 ? -1.066 4.598 4.489 1.00 83.12 73 ILE A O 1
ATOM 527 N N . THR A 1 74 ? 0.573 5.918 3.700 1.00 83.75 74 THR A N 1
ATOM 528 C CA . THR A 1 74 ? 0.307 7.036 4.612 1.00 83.75 74 THR A CA 1
ATOM 529 C C . THR A 1 74 ? -1.127 7.541 4.478 1.00 83.75 74 THR A C 1
ATOM 531 O O . THR A 1 74 ? -1.803 7.724 5.483 1.00 83.75 74 THR A O 1
ATOM 534 N N . LEU A 1 75 ? -1.641 7.723 3.260 1.00 80.81 75 LEU A N 1
ATOM 535 C CA . LEU A 1 75 ? -3.005 8.202 3.025 1.00 80.81 75 LEU A CA 1
ATOM 536 C C . LEU A 1 75 ? -4.072 7.192 3.464 1.00 80.81 75 LEU A C 1
ATOM 538 O O . LEU A 1 75 ? -5.078 7.595 4.052 1.00 80.81 75 LEU A O 1
ATOM 542 N N . PHE A 1 76 ? -3.861 5.895 3.224 1.00 76.00 76 PHE A N 1
ATOM 543 C CA . PHE A 1 76 ? -4.751 4.838 3.716 1.00 76.00 76 PHE A CA 1
ATOM 544 C C . PHE A 1 76 ? -4.763 4.781 5.251 1.00 76.00 76 PHE A C 1
ATOM 546 O O . PHE A 1 76 ? -5.827 4.607 5.846 1.00 76.00 76 PHE A O 1
ATOM 553 N N . LEU A 1 77 ? -3.609 4.996 5.888 1.00 71.81 77 LEU A N 1
ATOM 554 C CA . LEU A 1 77 ? -3.461 5.047 7.345 1.00 71.81 77 LEU A CA 1
ATOM 555 C C . LEU A 1 77 ? -3.814 6.407 7.973 1.00 71.81 77 LEU A 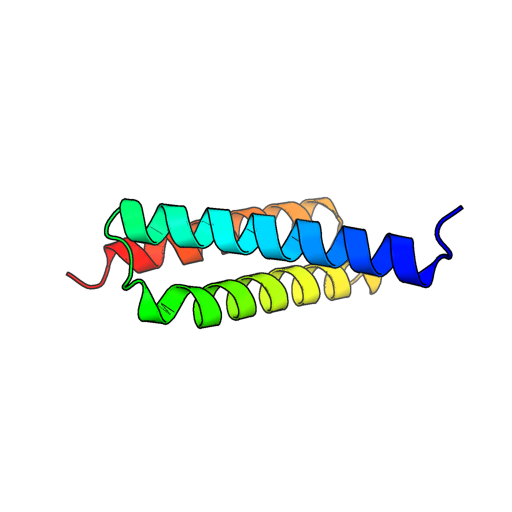C 1
ATOM 557 O O . LEU A 1 77 ? -3.937 6.476 9.190 1.00 71.81 77 LEU A O 1
ATOM 561 N N . ALA A 1 78 ? -3.966 7.482 7.193 1.00 69.50 78 ALA A N 1
ATOM 562 C CA . ALA A 1 78 ? -4.320 8.818 7.685 1.00 69.50 78 ALA A CA 1
ATOM 563 C C . ALA A 1 78 ? -5.815 9.121 7.536 1.00 69.50 78 ALA A C 1
ATOM 565 O O . ALA A 1 78 ? -6.418 9.723 8.426 1.00 69.50 78 ALA A O 1
ATOM 566 N N . ARG A 1 79 ? -6.448 8.681 6.436 1.00 56.50 79 ARG A N 1
ATOM 567 C CA . ARG A 1 79 ? -7.900 8.847 6.211 1.00 56.50 79 ARG A CA 1
ATOM 568 C C . ARG A 1 79 ? -8.742 8.178 7.299 1.00 56.50 79 ARG A C 1
ATOM 570 O O . ARG A 1 79 ? -9.860 8.592 7.574 1.00 56.50 79 ARG A O 1
ATOM 577 N N . SER A 1 80 ? -8.148 7.196 7.944 1.00 49.88 80 SER A N 1
ATOM 578 C CA . SER A 1 80 ? -8.651 6.440 9.073 1.00 49.88 80 SER A CA 1
ATOM 579 C C . SER A 1 80 ? -8.710 7.242 10.398 1.00 49.88 80 SER A C 1
ATOM 581 O O . SER A 1 80 ? -9.314 6.821 11.375 1.00 49.88 80 SER A O 1
ATOM 583 N N . SER A 1 81 ? -8.130 8.448 10.451 1.00 47.78 81 SER A N 1
ATOM 584 C CA . SER A 1 81 ? -8.237 9.358 11.607 1.00 47.78 81 SER A CA 1
ATOM 585 C C . SER A 1 81 ? -9.247 10.500 11.423 1.00 47.78 81 SER A C 1
ATOM 587 O O . SER A 1 81 ? -9.504 11.226 12.383 1.00 47.78 81 SER A O 1
ATOM 589 N N . THR A 1 82 ? -9.795 10.711 10.218 1.00 43.25 82 THR A N 1
ATOM 590 C CA . THR A 1 82 ? -10.593 11.915 9.887 1.00 43.25 82 THR A CA 1
ATOM 591 C C . THR A 1 82 ? -12.113 11.707 9.925 1.00 43.25 82 THR A C 1
ATOM 593 O O . THR A 1 82 ? -12.853 12.684 9.880 1.00 43.25 82 THR A O 1
ATOM 596 N N . GLU A 1 83 ? -12.612 10.485 10.100 1.00 43.72 83 GLU A N 1
ATOM 597 C CA . GLU A 1 83 ? -14.033 10.253 10.400 1.00 43.72 83 GLU A CA 1
ATOM 598 C C . GLU A 1 83 ? -14.222 10.119 11.916 1.00 43.72 83 GLU A C 1
ATOM 600 O O . GLU A 1 83 ? -14.337 9.019 12.451 1.00 43.72 83 GLU A O 1
ATOM 605 N N . ARG A 1 84 ? -14.196 11.250 12.628 1.00 43.22 84 ARG A N 1
ATOM 606 C CA . ARG A 1 84 ? -14.590 11.318 14.038 1.00 43.22 84 ARG A CA 1
ATOM 607 C C . ARG A 1 84 ? -15.606 12.426 14.263 1.00 43.22 84 ARG A C 1
ATOM 609 O O . ARG A 1 84 ? -15.378 13.535 13.732 1.00 43.22 84 ARG A O 1
#

pLDDT: mean 83.78, std 12.99, range [43.22, 97.75]

Secondary structure (DSSP, 8-state):
---HHHHHHHHHHHHHHHHHHHHHHHHHTTSS-GGGHHHHHHHHHHHHHHHHHHHHTTSS-HHHHHHHHHHHHHHHHHGGGS--

Foldseek 3Di:
DQPPVRVVVVVVVVLLVVLLVLLVVLVVVQLDPPVCSVVLSVVLVVQLVVLVVCCVVVVDDPVVSVVSNVVSSVCSSVNSVPPD

Sequence (84 aa):
MDGPSEAVRSAAERLFDTMTDIMSAGVEAGAYDARDVGRLTLALAATVQGISALVASRRITTPQGEALIDDAITLFLARSSTER